Protein AF-A0A0M3KJ78-F1 (afdb_monomer_lite)

Radius of gyration: 20.02 Å; chains: 1; bounding box: 61×33×61 Å

pLDDT: mean 72.45, std 17.19, range [30.34, 92.31]

Sequence (155 aa):
MNVIGKLKSSSALNRLSFQSELEIIDSTSQGLSIDDAAHLLARFALLADVFIFASGINFGDLEQEKNMPSGGILRQTLRLVSTISVRNILACRMQRGDMHRADSYRDAKQLERAKNIALFVQGALEKKSETVMDPDRLLQEVDLQRLKGIVYRDM

Organism: Anisakis simplex (NCBI:txid6269)

Foldseek 3Di:
DDDDDDDPDDDPPPPPPPPPPPFDDPPDPPPQALLNVLVVLVVVLVVCCCVPQVPLDAVQVVCVVVVHPQCPVVVVNVVSLLVVLVLLLLLVCVVVCVLVPPPPDDDPSRVVRVVSSCSNNVVVNVPVCPPCPDSVDSADPVSVVSNCSRVVSHD

Structure (mmCIF, N/CA/C/O backbone):
data_AF-A0A0M3KJ78-F1
#
_entry.id   AF-A0A0M3KJ78-F1
#
loop_
_atom_site.group_PDB
_atom_site.id
_atom_site.type_symbol
_atom_site.label_atom_id
_atom_site.label_alt_id
_atom_site.label_comp_id
_atom_site.label_asym_id
_atom_site.label_entity_id
_atom_site.label_seq_id
_atom_site.pdbx_PDB_ins_code
_atom_site.Cartn_x
_atom_site.Cartn_y
_atom_site.Cartn_z
_atom_site.occupancy
_atom_site.B_iso_or_equiv
_atom_site.auth_seq_id
_atom_site.auth_comp_id
_atom_site.auth_asym_id
_atom_site.auth_atom_id
_atom_site.pdbx_PDB_model_num
ATOM 1 N N . MET A 1 1 ? -39.754 20.387 -36.558 1.00 32.78 1 MET A N 1
ATOM 2 C CA . MET A 1 1 ? -39.506 18.975 -36.925 1.00 32.78 1 MET A CA 1
ATOM 3 C C . MET A 1 1 ? -38.014 18.694 -36.805 1.00 32.78 1 MET A C 1
ATOM 5 O O . MET A 1 1 ? -37.255 19.440 -37.399 1.00 32.78 1 MET A O 1
ATOM 9 N N . ASN A 1 2 ? -37.666 17.659 -36.024 1.00 30.34 2 ASN A N 1
ATOM 10 C CA . ASN A 1 2 ? -36.373 16.955 -35.874 1.00 30.34 2 ASN A CA 1
ATOM 11 C C . ASN A 1 2 ? -35.114 17.778 -35.537 1.00 30.34 2 ASN A C 1
ATOM 13 O O . ASN A 1 2 ? -34.646 18.565 -36.343 1.00 30.34 2 ASN A O 1
ATOM 17 N N . VAL A 1 3 ? -34.578 17.724 -34.306 1.00 36.19 3 VAL A N 1
ATOM 18 C CA . VAL A 1 3 ? -33.882 16.599 -33.620 1.00 36.19 3 VAL A CA 1
ATOM 19 C C . VAL A 1 3 ? -32.596 16.205 -34.357 1.00 36.19 3 VAL A C 1
ATOM 21 O O . VAL A 1 3 ? -32.662 15.658 -35.449 1.00 36.19 3 VAL A O 1
ATOM 24 N N . ILE A 1 4 ? -31.442 16.491 -33.739 1.00 43.06 4 ILE A N 1
ATOM 25 C CA . ILE A 1 4 ? -30.344 15.564 -33.383 1.00 43.06 4 ILE A CA 1
ATOM 26 C C . ILE A 1 4 ? -29.194 16.426 -32.838 1.00 43.06 4 ILE A C 1
ATOM 28 O O . ILE A 1 4 ? -28.485 17.111 -33.574 1.00 43.06 4 ILE A O 1
ATOM 32 N N . GLY A 1 5 ? -29.004 16.378 -31.519 1.00 43.97 5 GLY A N 1
ATOM 33 C CA . GLY A 1 5 ? -27.738 16.744 -30.908 1.00 43.97 5 GLY A CA 1
ATOM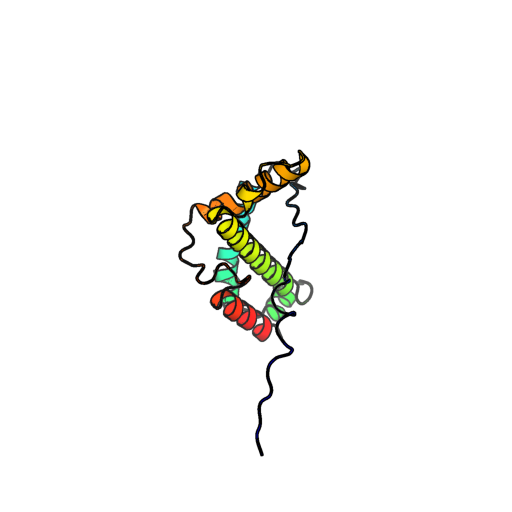 34 C C . GLY A 1 5 ? -26.693 15.678 -31.228 1.00 43.97 5 GLY A C 1
ATOM 35 O O . GLY A 1 5 ? -26.969 14.484 -31.125 1.00 43.97 5 GLY A O 1
ATOM 36 N N . LYS A 1 6 ? -25.483 16.101 -31.593 1.00 37.34 6 LYS A N 1
ATOM 37 C CA . LYS A 1 6 ? -24.299 15.240 -31.566 1.00 37.34 6 LYS A CA 1
ATOM 38 C C . LYS A 1 6 ? -23.069 16.040 -31.134 1.00 37.34 6 LYS A C 1
ATOM 40 O O . LYS A 1 6 ? -22.505 16.814 -31.892 1.00 37.34 6 LYS A O 1
ATOM 45 N N . LEU A 1 7 ? -22.674 15.770 -29.890 1.00 38.38 7 LEU A N 1
ATOM 46 C CA . LEU A 1 7 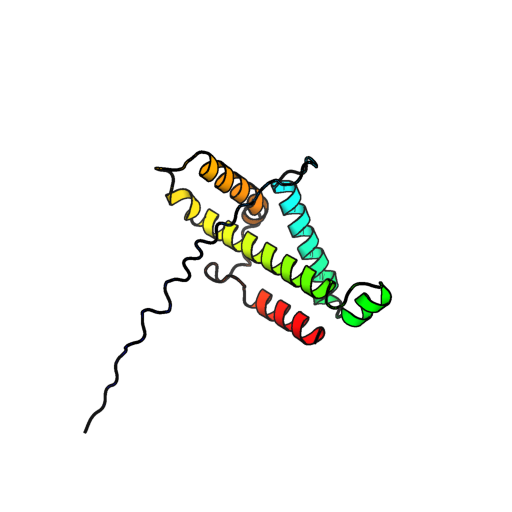? -21.297 15.469 -29.496 1.00 38.38 7 LEU A CA 1
ATOM 47 C C . LEU A 1 7 ? -20.252 16.574 -29.731 1.00 38.38 7 LEU A C 1
ATOM 49 O O . LEU A 1 7 ? -19.384 16.469 -30.590 1.00 38.38 7 LEU A O 1
ATOM 53 N N . LYS A 1 8 ? -20.234 17.556 -28.827 1.00 36.28 8 LYS A N 1
ATOM 54 C CA . LYS A 1 8 ? -18.988 18.206 -28.395 1.00 36.28 8 LYS A CA 1
ATOM 55 C C . LYS A 1 8 ? -18.688 17.787 -26.955 1.00 36.28 8 LYS A C 1
ATOM 57 O O . LYS A 1 8 ? -18.832 18.560 -26.022 1.00 36.28 8 LYS A O 1
ATOM 62 N N . SER A 1 9 ? -18.327 16.521 -26.768 1.00 40.78 9 SER A N 1
ATOM 63 C CA . SER A 1 9 ? -17.669 16.070 -25.539 1.00 40.78 9 SER A CA 1
ATOM 64 C C . SER A 1 9 ? -16.888 14.796 -25.835 1.00 40.78 9 SER A C 1
ATOM 66 O O . SER A 1 9 ? -17.396 13.692 -25.691 1.00 40.78 9 SER A O 1
ATOM 68 N N . SER A 1 10 ? -15.671 14.946 -26.358 1.00 40.44 10 SER A N 1
ATOM 69 C CA . SER A 1 10 ? -14.729 13.825 -26.467 1.00 40.44 10 SER A CA 1
ATOM 70 C C . SER A 1 10 ? -13.275 14.299 -26.494 1.00 40.44 10 SER A C 1
ATOM 72 O O . SER A 1 10 ? -12.461 13.809 -27.270 1.00 40.44 10 SER A O 1
ATOM 74 N N . SER A 1 11 ? -12.935 15.279 -25.654 1.00 36.78 11 SER A N 1
ATOM 75 C CA . SER A 1 11 ? -11.544 15.730 -25.488 1.00 36.78 11 SER A CA 1
ATOM 76 C C . SER A 1 11 ? -11.095 15.853 -24.029 1.00 36.78 11 SER A C 1
ATOM 78 O O . SER A 1 11 ? -9.965 16.264 -23.787 1.00 36.78 11 SER A O 1
ATOM 80 N N . ALA A 1 12 ? -11.934 15.467 -23.060 1.00 37.41 12 ALA A N 1
ATOM 81 C CA . ALA A 1 12 ? -11.620 15.587 -21.633 1.00 37.41 12 ALA A CA 1
ATOM 82 C C . ALA A 1 12 ? -11.183 14.272 -20.955 1.00 37.41 12 ALA A C 1
ATOM 84 O O . ALA A 1 12 ? -10.740 14.316 -19.815 1.00 37.41 12 ALA A O 1
ATOM 85 N N . LEU A 1 13 ? -11.267 13.112 -21.624 1.00 42.59 13 LEU A N 1
ATOM 86 C CA . LEU A 1 13 ? -11.053 11.811 -20.964 1.00 42.59 13 LEU A CA 1
ATOM 87 C C . LEU A 1 13 ? -9.740 11.088 -21.292 1.00 42.59 13 LEU A C 1
ATOM 89 O O . LEU A 1 13 ? -9.511 10.024 -20.734 1.00 42.59 13 LEU A O 1
ATOM 93 N N . ASN A 1 14 ? -8.849 11.640 -22.125 1.00 40.97 14 ASN A N 1
ATOM 94 C CA . ASN A 1 14 ? -7.627 10.917 -22.525 1.00 40.97 14 ASN A CA 1
ATOM 95 C C . ASN A 1 14 ? -6.304 11.617 -22.177 1.00 40.97 14 ASN A C 1
ATOM 97 O O . ASN A 1 14 ? -5.292 11.437 -22.846 1.00 40.97 14 ASN A O 1
ATOM 101 N N . ARG A 1 15 ? -6.302 12.445 -21.128 1.00 37.59 15 ARG A N 1
ATOM 102 C CA . ARG A 1 15 ? -5.077 13.052 -20.586 1.00 37.59 15 ARG A CA 1
ATOM 103 C C . ARG A 1 15 ? -5.022 13.003 -19.062 1.00 37.59 15 ARG A C 1
ATOM 105 O O . ARG A 1 15 ? -4.591 13.948 -18.418 1.00 37.59 15 ARG A O 1
ATOM 112 N N . LEU A 1 16 ? -5.305 11.838 -18.487 1.00 40.25 16 LEU A N 1
ATOM 113 C CA . LEU A 1 16 ? -4.587 11.430 -17.275 1.00 40.25 16 LEU A CA 1
ATOM 114 C C . LEU A 1 16 ? -3.185 10.946 -17.680 1.00 40.25 16 LEU A C 1
ATOM 116 O O . LEU A 1 16 ? -2.773 9.819 -17.431 1.00 40.25 16 LEU A O 1
ATOM 120 N N . SER A 1 17 ? -2.451 11.828 -18.359 1.00 39.84 17 SER A N 1
ATOM 121 C CA . SER A 1 17 ? -1.004 11.751 -18.450 1.00 39.84 17 SER A CA 1
ATOM 122 C C . SER A 1 17 ? -0.496 12.051 -17.046 1.00 39.84 17 SER A C 1
ATOM 124 O O . SER A 1 17 ? -0.150 13.188 -16.730 1.00 39.84 17 SER A O 1
ATOM 126 N N . PHE A 1 18 ? -0.492 11.034 -16.187 1.00 39.62 18 PHE A N 1
ATOM 127 C CA . PHE A 1 18 ? 0.295 11.030 -14.967 1.00 39.62 18 PHE A CA 1
ATOM 128 C C . PHE A 1 18 ? 1.779 11.011 -15.371 1.00 39.62 18 PHE A C 1
ATOM 130 O O . PHE A 1 18 ? 2.474 10.011 -15.213 1.00 39.62 18 PHE A O 1
ATOM 137 N N . GLN A 1 19 ? 2.280 12.137 -15.887 1.00 36.34 19 GLN A N 1
ATOM 138 C CA . GLN A 1 19 ? 3.682 12.539 -15.754 1.00 36.34 19 GLN A CA 1
ATOM 139 C C . GLN A 1 19 ? 3.917 12.943 -14.291 1.00 36.34 19 GLN A C 1
ATOM 141 O O . GLN A 1 19 ? 4.366 14.039 -13.977 1.00 36.34 19 GLN A O 1
ATOM 146 N N . SER A 1 20 ? 3.541 12.069 -13.363 1.00 44.81 20 SER A N 1
ATOM 147 C CA . SER A 1 20 ? 3.991 12.173 -11.990 1.00 44.81 20 SER A CA 1
ATOM 148 C C . SER A 1 20 ? 5.393 11.587 -12.003 1.00 44.81 20 SER A C 1
ATOM 150 O O . SER A 1 20 ? 5.551 10.387 -12.228 1.00 44.81 20 SER A O 1
ATOM 152 N N . GLU A 1 21 ? 6.410 12.434 -11.839 1.00 45.59 21 GLU A N 1
ATOM 153 C CA . GLU A 1 21 ? 7.779 12.005 -11.553 1.00 45.59 21 GLU A CA 1
ATOM 154 C C . GLU A 1 21 ? 7.802 11.284 -10.194 1.00 45.59 21 GLU A C 1
ATOM 156 O O . GLU A 1 21 ? 8.185 11.838 -9.169 1.00 45.59 21 GLU A O 1
ATOM 161 N N . LEU A 1 22 ? 7.313 10.046 -10.165 1.00 57.00 22 LEU A N 1
ATOM 162 C CA . LEU A 1 22 ? 7.432 9.154 -9.022 1.00 57.00 22 LEU A CA 1
ATOM 163 C C . LEU A 1 22 ? 8.879 8.664 -8.980 1.00 57.00 22 LEU A C 1
ATOM 165 O O . LEU A 1 22 ? 9.267 7.744 -9.699 1.00 57.00 22 LEU A O 1
ATOM 169 N N . GLU A 1 23 ? 9.690 9.334 -8.170 1.00 56.56 23 GLU A N 1
ATOM 170 C CA . GLU A 1 23 ? 11.070 8.952 -7.896 1.00 56.56 23 GLU A CA 1
ATOM 171 C C . GLU A 1 23 ? 11.112 8.109 -6.615 1.00 56.56 23 GLU A C 1
ATOM 173 O O . GLU A 1 23 ? 10.793 8.594 -5.530 1.00 56.56 23 GLU A O 1
ATOM 178 N N . ILE A 1 24 ? 11.482 6.831 -6.742 1.00 66.12 24 ILE A N 1
ATOM 179 C CA . ILE A 1 24 ? 11.776 5.971 -5.590 1.00 66.12 24 ILE A CA 1
ATOM 180 C C . ILE A 1 24 ? 13.254 6.172 -5.262 1.00 66.12 24 ILE A C 1
ATOM 182 O O . ILE A 1 24 ? 14.132 5.665 -5.966 1.00 66.12 24 ILE A O 1
ATOM 186 N N . ILE A 1 25 ? 13.511 6.973 -4.231 1.00 64.44 25 ILE A N 1
ATOM 187 C CA . ILE A 1 25 ? 14.851 7.256 -3.714 1.00 64.44 25 ILE A CA 1
ATOM 188 C C . ILE A 1 25 ? 15.094 6.327 -2.526 1.00 64.44 25 ILE A C 1
ATOM 190 O O . ILE A 1 25 ? 14.270 6.272 -1.611 1.00 64.44 25 ILE A O 1
ATOM 194 N N . ASP A 1 26 ? 16.229 5.627 -2.523 1.00 63.53 26 ASP A N 1
ATOM 195 C CA . ASP A 1 26 ? 16.758 4.998 -1.313 1.00 63.53 26 ASP A CA 1
ATOM 196 C C . ASP A 1 26 ? 17.288 6.100 -0.384 1.00 63.53 26 ASP A C 1
ATOM 198 O O . ASP A 1 26 ? 18.465 6.453 -0.375 1.00 63.53 26 ASP A O 1
ATOM 202 N N . SER A 1 27 ? 16.367 6.737 0.335 1.00 55.97 27 SER A N 1
ATOM 203 C CA . SER A 1 27 ? 16.683 7.763 1.333 1.00 55.97 27 SER A CA 1
ATOM 204 C C . SER A 1 27 ? 17.152 7.145 2.654 1.00 55.97 27 SER A C 1
ATOM 206 O O . SER A 1 27 ? 17.459 7.866 3.605 1.00 55.97 27 SER A O 1
ATOM 208 N N . THR A 1 28 ? 17.155 5.815 2.756 1.00 52.84 28 THR A N 1
ATOM 209 C CA . THR A 1 28 ? 17.511 5.107 3.974 1.00 52.84 28 THR A CA 1
ATOM 210 C C . THR A 1 28 ? 19.009 4.859 4.012 1.00 52.84 28 THR A C 1
ATOM 212 O O . THR A 1 28 ? 19.501 3.819 3.594 1.00 52.84 28 THR A O 1
ATOM 215 N N . SER A 1 29 ? 19.743 5.743 4.688 1.00 53.09 29 SER A N 1
ATOM 216 C CA . SER A 1 29 ? 21.110 5.479 5.173 1.00 53.09 29 SER A CA 1
ATOM 217 C C . SER A 1 29 ? 21.200 4.294 6.169 1.00 53.09 29 SER A C 1
ATOM 219 O O . SER A 1 29 ? 22.155 4.207 6.935 1.00 53.09 29 SER A O 1
ATOM 221 N N . GLN A 1 30 ? 20.195 3.407 6.213 1.00 54.75 30 GLN A N 1
ATOM 222 C CA . GLN A 1 30 ? 20.045 2.272 7.126 1.00 54.75 30 GLN A CA 1
ATOM 223 C C . GLN A 1 30 ? 20.331 0.902 6.481 1.00 54.75 30 GLN A C 1
ATOM 225 O O . GLN A 1 30 ? 20.190 -0.111 7.156 1.00 54.75 30 GLN A O 1
ATOM 230 N N . GLY A 1 31 ? 20.762 0.832 5.216 1.00 69.06 31 GLY A N 1
ATOM 231 C CA . GLY A 1 31 ? 21.207 -0.434 4.607 1.00 69.06 31 GLY A CA 1
ATOM 232 C C . GLY A 1 31 ? 20.096 -1.461 4.353 1.00 69.06 31 GLY A C 1
ATOM 233 O O . GLY A 1 31 ? 20.396 -2.628 4.112 1.00 69.06 31 GLY A O 1
ATOM 234 N N . LEU A 1 32 ? 18.827 -1.045 4.403 1.00 79.00 32 LEU A N 1
ATOM 235 C CA . LEU A 1 32 ? 17.691 -1.869 3.998 1.00 79.00 32 LEU A CA 1
ATOM 236 C C . LEU A 1 32 ? 17.486 -1.714 2.491 1.00 79.00 32 LEU A C 1
ATOM 238 O O . LEU A 1 32 ? 17.280 -0.601 2.013 1.00 79.00 32 LEU A O 1
ATOM 242 N N . SER A 1 33 ? 17.531 -2.816 1.746 1.00 86.50 33 SER A N 1
ATOM 243 C CA . SER A 1 33 ? 17.335 -2.754 0.299 1.00 86.50 33 SER A CA 1
ATOM 244 C C . SER A 1 33 ? 15.892 -2.369 -0.058 1.00 86.50 33 SER A C 1
ATOM 246 O O . SER A 1 33 ? 14.952 -2.613 0.705 1.00 86.50 33 SER A O 1
ATOM 248 N N . ILE A 1 34 ? 15.695 -1.794 -1.249 1.00 87.88 34 ILE A N 1
ATOM 249 C CA . ILE A 1 34 ? 14.357 -1.447 -1.762 1.00 87.88 34 ILE A CA 1
ATOM 250 C C . ILE A 1 34 ? 13.447 -2.684 -1.824 1.00 87.88 34 ILE A C 1
ATOM 252 O O . ILE A 1 34 ? 12.255 -2.579 -1.530 1.00 87.88 34 ILE A O 1
ATOM 256 N N . ASP A 1 35 ? 13.998 -3.847 -2.176 1.00 86.38 35 ASP A N 1
ATOM 257 C CA . ASP A 1 35 ? 13.241 -5.099 -2.242 1.00 86.38 35 ASP A CA 1
ATOM 258 C C . ASP A 1 35 ? 12.801 -5.568 -0.844 1.00 86.38 35 ASP A C 1
ATOM 260 O O . ASP A 1 35 ? 11.622 -5.866 -0.632 1.00 86.38 35 ASP A O 1
ATOM 264 N N . ASP A 1 36 ? 13.694 -5.527 0.151 1.00 88.56 36 ASP A N 1
ATOM 265 C CA . ASP A 1 36 ? 13.348 -5.870 1.537 1.00 88.56 36 ASP A CA 1
ATOM 266 C C . ASP A 1 36 ? 12.291 -4.913 2.106 1.00 88.56 36 ASP A C 1
ATOM 268 O O . ASP A 1 36 ? 11.318 -5.336 2.740 1.00 88.56 36 ASP A O 1
ATOM 272 N N . ALA A 1 37 ? 12.439 -3.612 1.840 1.00 89.44 37 ALA A N 1
ATOM 273 C CA . ALA A 1 37 ? 11.465 -2.602 2.233 1.00 89.44 37 ALA A CA 1
ATOM 274 C C . ALA A 1 37 ? 10.094 -2.860 1.584 1.00 89.44 37 ALA A C 1
ATOM 276 O O . ALA A 1 37 ? 9.060 -2.786 2.256 1.00 89.44 37 ALA A O 1
ATOM 277 N N . ALA A 1 38 ? 10.068 -3.222 0.298 1.00 89.75 38 ALA A N 1
ATOM 278 C CA . ALA A 1 38 ? 8.844 -3.572 -0.415 1.00 89.75 38 ALA A CA 1
ATOM 279 C C . ALA A 1 38 ? 8.181 -4.841 0.150 1.00 89.75 38 ALA A C 1
ATOM 281 O O . ALA A 1 38 ? 6.951 -4.903 0.263 1.00 89.75 38 ALA A O 1
ATOM 282 N N . HIS A 1 39 ? 8.974 -5.835 0.556 1.00 88.75 39 HIS A N 1
ATOM 283 C CA . HIS A 1 39 ? 8.488 -7.035 1.236 1.00 88.75 39 HIS A CA 1
ATOM 284 C C . HIS A 1 39 ? 7.875 -6.723 2.605 1.00 88.75 39 HIS A C 1
ATOM 286 O O . HIS A 1 39 ? 6.775 -7.197 2.913 1.00 88.75 39 HIS A O 1
ATOM 292 N N . LEU A 1 40 ? 8.540 -5.902 3.420 1.00 89.75 40 LEU A N 1
ATOM 293 C CA . LEU A 1 40 ? 8.016 -5.464 4.716 1.00 89.75 40 LEU A CA 1
ATOM 294 C C . LEU A 1 40 ? 6.722 -4.664 4.559 1.00 89.75 40 LEU A C 1
ATOM 296 O O . LEU A 1 40 ? 5.761 -4.919 5.285 1.00 89.75 40 LEU A O 1
ATOM 300 N N . LEU A 1 41 ? 6.658 -3.767 3.574 1.00 90.94 41 LEU A N 1
ATOM 301 C CA . LEU A 1 41 ? 5.455 -2.999 3.262 1.00 90.94 41 LEU A CA 1
ATOM 302 C C . LEU A 1 41 ? 4.274 -3.917 2.913 1.00 90.94 41 LEU A C 1
ATOM 304 O O . LEU A 1 41 ? 3.173 -3.732 3.429 1.00 90.94 41 LEU A O 1
ATOM 308 N N . ALA A 1 42 ? 4.499 -4.938 2.081 1.00 88.31 42 ALA A N 1
ATOM 309 C CA . ALA A 1 42 ? 3.463 -5.903 1.720 1.00 88.31 42 ALA A CA 1
ATOM 310 C C . ALA A 1 42 ? 2.980 -6.719 2.931 1.00 88.31 42 ALA A C 1
ATOM 312 O O . ALA A 1 42 ? 1.782 -6.956 3.083 1.00 88.31 42 ALA A O 1
ATOM 313 N N . ARG A 1 43 ? 3.893 -7.123 3.823 1.00 89.00 43 ARG A N 1
ATOM 314 C CA . ARG A 1 43 ? 3.531 -7.791 5.085 1.00 89.00 43 ARG A CA 1
ATOM 315 C C . ARG A 1 43 ? 2.724 -6.870 5.995 1.00 89.00 43 ARG A C 1
ATOM 317 O O . ARG A 1 43 ? 1.736 -7.311 6.573 1.00 89.00 43 ARG A O 1
ATOM 324 N N . PHE A 1 44 ? 3.114 -5.603 6.095 1.00 89.25 44 PHE A N 1
ATOM 325 C CA . PHE A 1 44 ? 2.396 -4.610 6.887 1.00 89.25 44 PHE A CA 1
ATOM 326 C C . PHE A 1 44 ? 0.983 -4.367 6.346 1.00 89.25 44 PHE A C 1
ATOM 328 O O . PHE A 1 44 ? 0.044 -4.292 7.130 1.00 89.25 44 PHE A O 1
ATOM 335 N N . ALA A 1 45 ? 0.805 -4.339 5.023 1.00 86.94 45 ALA A N 1
ATOM 336 C CA . ALA A 1 45 ? -0.512 -4.257 4.394 1.00 86.94 45 ALA A CA 1
ATOM 337 C C . ALA A 1 45 ? -1.421 -5.439 4.754 1.00 86.94 45 ALA A C 1
ATOM 339 O O . ALA A 1 45 ? -2.584 -5.228 5.073 1.00 86.94 45 ALA A O 1
ATOM 340 N N . LEU A 1 46 ? -0.891 -6.666 4.790 1.00 84.81 46 LEU A N 1
ATOM 341 C CA . LEU A 1 46 ? -1.660 -7.841 5.219 1.00 84.81 46 LEU A CA 1
ATOM 342 C C . LEU A 1 46 ? -2.040 -7.784 6.705 1.00 84.81 46 LEU A C 1
ATOM 344 O O . LEU A 1 46 ? -3.152 -8.153 7.076 1.00 84.81 46 LEU A O 1
ATOM 348 N N . LEU A 1 47 ? -1.130 -7.314 7.562 1.00 84.12 47 LEU A N 1
ATOM 349 C CA . LEU A 1 47 ? -1.435 -7.107 8.977 1.00 84.12 47 LEU A CA 1
ATOM 350 C C . LEU A 1 47 ? -2.508 -6.033 9.145 1.00 84.12 47 LEU A C 1
ATOM 352 O O . LEU A 1 47 ? -3.463 -6.254 9.879 1.00 84.12 47 LEU A O 1
ATOM 356 N N . ALA A 1 48 ? -2.394 -4.912 8.433 1.00 83.00 48 ALA A N 1
ATOM 357 C CA . ALA A 1 48 ? -3.408 -3.867 8.418 1.00 83.00 48 ALA A CA 1
ATOM 358 C C . ALA A 1 48 ? -4.757 -4.402 7.912 1.00 83.00 48 ALA A C 1
ATOM 360 O O . ALA A 1 48 ? -5.774 -4.126 8.535 1.00 83.00 48 ALA A O 1
ATOM 361 N N . ASP A 1 49 ? -4.777 -5.236 6.868 1.00 79.56 49 ASP A N 1
ATOM 362 C CA . ASP A 1 49 ? -5.988 -5.914 6.385 1.00 79.56 49 ASP A CA 1
ATOM 363 C C . ASP A 1 49 ? -6.715 -6.663 7.520 1.00 79.56 49 ASP A C 1
ATOM 365 O O . ASP A 1 49 ? -7.912 -6.466 7.740 1.00 79.56 49 ASP A O 1
ATOM 369 N N . VAL A 1 50 ? -5.989 -7.451 8.316 1.00 77.19 50 VAL A N 1
ATOM 370 C CA . VAL A 1 50 ? -6.563 -8.181 9.460 1.00 77.19 50 VAL A CA 1
ATOM 371 C C . VAL A 1 50 ? -6.942 -7.238 10.610 1.00 77.19 50 VAL A C 1
ATOM 373 O O . VAL A 1 50 ? -8.037 -7.328 11.163 1.00 77.19 50 VAL A O 1
ATOM 376 N N . PHE A 1 51 ? -6.057 -6.313 10.975 1.00 71.00 51 PHE A N 1
ATOM 377 C CA . PHE A 1 51 ? -6.222 -5.463 12.155 1.00 71.00 51 PHE A CA 1
ATOM 378 C C . PHE A 1 51 ? -7.205 -4.314 11.977 1.00 71.00 51 PHE A C 1
ATOM 380 O O . PHE A 1 51 ? -7.723 -3.831 12.976 1.00 71.00 51 PHE A O 1
ATOM 387 N N . ILE A 1 52 ? -7.453 -3.854 10.756 1.00 73.69 52 ILE A N 1
ATOM 388 C CA . ILE A 1 52 ? -8.275 -2.670 10.483 1.00 73.69 52 ILE A CA 1
ATOM 389 C C . ILE A 1 52 ? -9.595 -3.072 9.833 1.00 73.69 52 ILE A C 1
ATOM 391 O O . ILE A 1 52 ? -10.675 -2.639 10.251 1.00 73.69 52 ILE A O 1
ATOM 395 N N . PHE A 1 53 ? -9.526 -3.915 8.805 1.00 64.88 53 PHE A N 1
ATOM 396 C CA . PHE A 1 53 ? -10.701 -4.220 7.999 1.00 64.88 53 PHE A CA 1
ATOM 397 C C . PHE A 1 53 ? -11.530 -5.352 8.600 1.00 64.88 53 PHE A C 1
ATOM 399 O O . PHE A 1 53 ? -12.756 -5.271 8.547 1.00 64.88 53 PHE A O 1
ATOM 406 N N . ALA A 1 54 ? -10.893 -6.350 9.225 1.00 65.19 54 ALA A N 1
ATOM 407 C CA . ALA A 1 5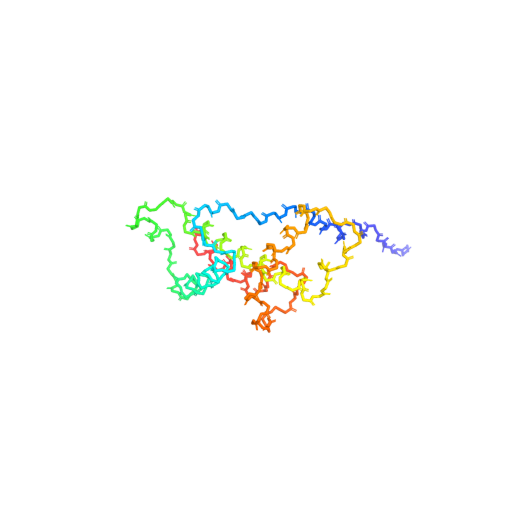4 ? -11.607 -7.464 9.853 1.00 65.19 54 ALA A CA 1
ATOM 408 C C . ALA A 1 54 ? -12.017 -7.200 11.314 1.00 65.19 54 ALA A C 1
ATOM 410 O O . ALA A 1 54 ? -13.049 -7.699 11.750 1.00 65.19 54 ALA A O 1
ATOM 411 N N . SER A 1 55 ? -11.246 -6.414 12.071 1.00 71.81 55 SER A N 1
ATOM 412 C CA . SER A 1 55 ? -11.462 -6.226 13.517 1.00 71.81 55 SER A CA 1
ATOM 413 C C . SER A 1 55 ? -12.652 -5.327 13.880 1.00 71.81 55 SER A C 1
ATOM 415 O O . SER A 1 55 ? -13.152 -5.402 14.997 1.00 71.81 55 SER A O 1
ATOM 417 N N . GLY A 1 56 ? -13.098 -4.454 12.969 1.00 70.81 56 GLY A N 1
ATOM 418 C CA . GLY A 1 56 ? -14.204 -3.534 13.252 1.00 70.81 56 GLY A CA 1
ATOM 419 C C . GLY A 1 56 ? -13.861 -2.360 14.179 1.00 70.81 56 GLY A C 1
ATOM 420 O O . GLY A 1 56 ? -14.763 -1.600 14.514 1.00 70.81 56 GLY A O 1
ATOM 421 N N . ILE A 1 57 ? -12.600 -2.195 14.594 1.00 76.88 57 ILE A N 1
ATOM 422 C CA . ILE A 1 57 ? -12.206 -1.211 15.617 1.00 76.88 57 ILE A CA 1
ATOM 423 C C . ILE A 1 57 ? -12.447 0.224 15.117 1.00 76.88 57 ILE A C 1
ATOM 425 O O . ILE A 1 57 ? -12.108 0.553 13.976 1.00 76.88 57 ILE A O 1
ATOM 429 N N . ASN A 1 58 ? -13.028 1.069 15.974 1.00 84.00 58 ASN A N 1
ATOM 430 C CA . ASN A 1 58 ? -13.141 2.509 15.750 1.00 84.00 58 ASN A CA 1
ATOM 431 C C . ASN A 1 58 ? -11.774 3.160 16.014 1.00 84.00 58 ASN A C 1
ATOM 433 O O . ASN A 1 58 ? -11.208 2.985 17.097 1.00 84.00 58 ASN A O 1
ATOM 437 N N . PHE A 1 59 ? -11.213 3.876 15.035 1.00 87.62 59 PHE A N 1
ATOM 438 C CA . PHE A 1 59 ? -9.896 4.475 15.234 1.00 87.62 59 PHE A CA 1
ATOM 439 C C . PHE A 1 59 ? -9.933 5.619 16.233 1.00 87.62 59 PHE A C 1
ATOM 441 O O . PHE A 1 59 ? -8.973 5.747 16.979 1.00 87.62 59 PHE A O 1
ATOM 448 N N . GLY A 1 60 ? -11.017 6.392 16.303 1.00 87.25 60 GLY A N 1
ATOM 449 C CA . GLY A 1 60 ? -11.158 7.477 17.270 1.00 87.25 60 GLY A CA 1
ATOM 450 C C . GLY A 1 60 ? -10.985 6.996 18.712 1.00 87.25 60 GLY A C 1
ATOM 451 O O . GLY A 1 60 ? -10.227 7.600 19.472 1.00 87.25 60 GLY A O 1
ATOM 452 N N . ASP A 1 61 ? -11.603 5.867 19.068 1.00 87.25 61 ASP A N 1
ATOM 453 C CA . ASP A 1 61 ? -11.472 5.272 20.405 1.00 87.25 61 ASP A CA 1
ATOM 454 C C . ASP A 1 61 ? -10.034 4.795 20.667 1.00 87.25 61 ASP A C 1
ATOM 456 O O . ASP A 1 61 ? -9.445 5.081 21.712 1.00 87.25 61 ASP A O 1
ATOM 460 N N . LEU A 1 62 ? -9.431 4.112 19.688 1.00 87.62 62 LEU A N 1
ATOM 461 C CA . LEU A 1 62 ? -8.060 3.607 19.790 1.00 87.62 62 LEU A CA 1
ATOM 462 C C . LEU A 1 62 ? -7.025 4.741 19.857 1.00 87.62 62 LEU A C 1
ATOM 464 O O . LEU A 1 62 ? -6.022 4.646 20.569 1.00 87.62 62 LEU A O 1
ATOM 468 N N . GLU A 1 63 ? -7.255 5.818 19.112 1.00 91.88 63 GLU A N 1
ATOM 469 C CA . GLU A 1 63 ? -6.416 7.009 19.106 1.00 91.88 63 GLU A CA 1
ATOM 470 C C . GLU A 1 63 ? -6.461 7.706 20.460 1.00 91.88 63 GLU A C 1
ATOM 472 O O . GLU A 1 63 ? -5.406 8.040 21.000 1.00 91.88 63 GLU A O 1
ATOM 477 N N . GLN A 1 64 ? -7.648 7.845 21.054 1.00 91.12 64 GLN A N 1
ATOM 478 C CA . GLN A 1 64 ? -7.794 8.400 22.397 1.00 91.12 64 GLN A CA 1
ATOM 479 C C . GLN A 1 64 ? -7.102 7.525 23.449 1.00 91.12 64 GLN A C 1
ATOM 481 O O . GLN A 1 64 ? -6.319 8.043 24.245 1.00 91.12 64 GLN A O 1
ATOM 486 N N . GLU A 1 65 ? -7.305 6.202 23.423 1.00 91.25 65 GLU A N 1
ATOM 487 C CA . GLU A 1 65 ? -6.693 5.277 24.389 1.00 91.25 65 GLU A CA 1
ATOM 488 C C . GLU A 1 65 ? -5.156 5.335 24.356 1.00 91.25 65 GLU A C 1
ATOM 490 O O . GLU A 1 65 ? -4.485 5.246 25.388 1.00 91.25 65 GLU A O 1
ATOM 495 N N . LYS A 1 66 ? -4.578 5.486 23.160 1.00 91.12 66 LYS A N 1
ATOM 496 C CA . LYS A 1 66 ? -3.123 5.512 22.958 1.00 91.12 66 LYS A CA 1
ATOM 497 C C . LYS A 1 66 ? -2.530 6.916 22.885 1.00 91.12 66 LYS A C 1
ATOM 499 O O . LYS A 1 66 ? -1.339 7.031 22.606 1.00 91.12 66 LYS A O 1
ATOM 504 N N . ASN A 1 67 ? -3.309 7.963 23.166 1.00 91.94 67 ASN A N 1
ATOM 505 C CA . ASN A 1 67 ? -2.890 9.364 23.031 1.00 91.94 67 ASN A CA 1
ATOM 506 C C . ASN A 1 67 ? -2.292 9.680 21.646 1.00 91.94 67 ASN A C 1
ATOM 508 O O . ASN A 1 67 ? -1.328 10.438 21.518 1.00 91.94 67 ASN A O 1
ATOM 512 N N . MET A 1 68 ? -2.842 9.073 20.596 1.00 92.31 68 MET A N 1
ATOM 513 C CA . MET A 1 68 ? -2.481 9.389 19.221 1.00 92.31 68 MET A CA 1
ATOM 514 C C . MET A 1 68 ? -3.257 10.617 18.729 1.00 92.31 68 MET A C 1
ATOM 516 O O . MET A 1 68 ? -4.397 10.847 19.134 1.00 92.31 68 MET A O 1
ATOM 520 N N . PRO A 1 69 ? -2.661 11.424 17.836 1.00 91.31 69 PRO A N 1
ATOM 521 C CA . PRO A 1 69 ? -3.358 12.550 17.237 1.00 91.31 69 PRO A CA 1
ATOM 522 C C . PRO A 1 69 ? -4.527 12.064 16.378 1.00 91.31 69 PRO A C 1
ATOM 524 O O . PRO A 1 69 ? -4.369 11.125 15.598 1.00 91.31 69 PRO A O 1
ATOM 527 N N . SER A 1 70 ? -5.655 12.771 16.464 1.00 90.50 70 SER A N 1
ATOM 528 C CA . SER A 1 70 ? -6.883 12.431 15.739 1.00 90.50 70 SER A CA 1
ATOM 529 C C . SER A 1 70 ? -6.651 12.243 14.230 1.00 90.50 70 SER A C 1
ATOM 531 O O . SER A 1 70 ? -5.948 13.030 13.568 1.00 90.50 70 SER A O 1
ATOM 533 N N . GLY A 1 71 ? -7.205 11.157 13.692 1.00 88.88 71 GLY A N 1
ATOM 534 C CA . GLY A 1 71 ? -7.067 10.700 12.312 1.00 88.88 71 GLY A CA 1
ATOM 535 C C . GLY A 1 71 ? -5.654 10.234 11.950 1.00 88.88 71 GLY A C 1
ATOM 536 O O . GLY A 1 71 ? -5.323 10.128 10.766 1.00 88.88 71 GLY A O 1
ATOM 537 N N . GLY A 1 72 ? -4.768 10.031 12.926 1.00 90.69 72 GLY A N 1
ATOM 538 C CA . GLY A 1 72 ? -3.410 9.537 12.718 1.00 90.69 72 GLY A CA 1
ATOM 539 C C . GLY A 1 72 ? -3.400 8.142 12.101 1.00 90.69 72 GLY A C 1
ATOM 540 O O . GLY A 1 72 ? -2.699 7.917 11.108 1.00 90.69 72 GLY A O 1
ATOM 541 N N . ILE A 1 73 ? -4.231 7.244 12.629 1.00 89.38 73 ILE A N 1
ATOM 542 C CA . ILE A 1 73 ? -4.391 5.880 12.121 1.00 89.38 73 ILE A CA 1
ATOM 543 C C . ILE A 1 73 ? -5.045 5.917 10.741 1.00 89.38 73 ILE A C 1
ATOM 545 O O . ILE A 1 73 ? -4.538 5.279 9.813 1.00 89.38 73 ILE A O 1
ATOM 549 N N . LEU A 1 74 ? -6.107 6.714 10.560 1.00 87.44 74 LEU A N 1
ATOM 550 C CA . LEU A 1 74 ? -6.776 6.866 9.265 1.00 87.44 74 LEU A CA 1
ATOM 551 C C . LEU A 1 74 ? -5.794 7.326 8.185 1.00 87.44 74 LEU A C 1
ATOM 553 O O . LEU A 1 74 ? -5.668 6.687 7.140 1.00 87.44 74 LEU A O 1
ATOM 557 N N . ARG A 1 75 ? -5.040 8.403 8.443 1.00 91.25 75 ARG A N 1
ATOM 558 C CA . ARG A 1 75 ? -4.049 8.930 7.492 1.00 91.25 75 ARG A CA 1
ATOM 559 C C . ARG A 1 75 ? -2.982 7.895 7.154 1.00 91.25 75 ARG A C 1
ATOM 561 O O . ARG A 1 75 ? -2.606 7.782 5.987 1.00 91.25 75 ARG A O 1
ATOM 568 N N . GLN A 1 76 ? -2.491 7.143 8.139 1.00 90.56 76 GLN A N 1
ATOM 569 C CA . GLN A 1 76 ? -1.489 6.108 7.891 1.00 90.56 76 GLN A CA 1
ATOM 570 C C . GLN A 1 76 ? -2.056 4.946 7.068 1.00 90.56 76 GLN A C 1
ATOM 572 O O . GLN A 1 76 ? -1.387 4.449 6.163 1.00 90.56 76 GLN A O 1
ATOM 577 N N . THR A 1 77 ? -3.306 4.570 7.323 1.00 88.62 77 THR A N 1
ATOM 578 C CA . THR A 1 77 ? -4.014 3.528 6.573 1.00 88.62 77 THR A CA 1
ATOM 579 C C . THR A 1 77 ? -4.237 3.943 5.124 1.00 88.62 77 THR A C 1
ATOM 581 O O . THR A 1 77 ? -3.910 3.191 4.209 1.00 88.62 77 THR A O 1
ATOM 584 N N . LEU A 1 78 ? -4.705 5.173 4.889 1.00 87.44 78 LEU A N 1
ATOM 585 C CA . LEU A 1 78 ? -4.880 5.716 3.540 1.00 87.44 78 LEU A CA 1
ATOM 586 C C . LEU A 1 78 ? -3.559 5.763 2.764 1.00 87.44 78 LEU A C 1
ATOM 588 O O . LEU A 1 78 ? -3.528 5.408 1.584 1.00 87.44 78 LEU A O 1
ATOM 592 N N . ARG A 1 79 ? -2.461 6.158 3.423 1.00 90.44 79 ARG A N 1
ATOM 593 C CA . ARG A 1 79 ? -1.117 6.124 2.826 1.00 90.44 79 ARG A CA 1
ATOM 594 C C . ARG A 1 79 ? -0.722 4.706 2.443 1.00 90.44 79 ARG A C 1
ATOM 596 O O . ARG A 1 79 ? -0.337 4.493 1.301 1.00 90.44 79 ARG A O 1
ATOM 603 N N . LEU A 1 80 ? -0.876 3.749 3.356 1.00 89.44 80 LEU A N 1
ATOM 604 C CA . LEU A 1 80 ? -0.535 2.351 3.113 1.00 89.44 80 LEU A CA 1
ATOM 605 C C . LEU A 1 80 ? -1.299 1.772 1.917 1.00 89.44 80 LEU A C 1
ATOM 607 O O . LEU A 1 80 ? -0.667 1.239 1.007 1.00 89.44 80 LEU A O 1
ATOM 611 N N . VAL A 1 81 ? -2.630 1.920 1.886 1.00 85.19 81 VAL A N 1
ATOM 612 C CA . VAL A 1 81 ? -3.453 1.438 0.763 1.00 85.19 81 VAL A CA 1
ATOM 613 C C . VAL A 1 81 ? -2.996 2.089 -0.538 1.00 85.19 81 VAL A C 1
ATOM 615 O O . VAL A 1 81 ? -2.712 1.385 -1.501 1.00 85.19 81 VAL A O 1
ATOM 618 N N . SER A 1 82 ? -2.814 3.412 -0.545 1.00 86.81 82 SER A N 1
ATOM 619 C CA . SER A 1 82 ? -2.358 4.138 -1.738 1.00 86.81 82 SER A CA 1
ATOM 620 C C . SER A 1 82 ? -1.001 3.634 -2.241 1.00 86.81 82 SER A C 1
ATOM 622 O O . SER A 1 82 ? -0.827 3.436 -3.442 1.00 86.81 82 SER A O 1
ATOM 624 N N . THR A 1 83 ? -0.040 3.383 -1.346 1.00 89.69 83 THR A N 1
ATOM 625 C CA . THR A 1 83 ? 1.286 2.871 -1.719 1.00 89.69 83 THR A CA 1
ATOM 626 C C . THR A 1 83 ? 1.210 1.462 -2.310 1.00 89.69 83 THR A C 1
ATOM 628 O O . THR A 1 83 ? 1.860 1.192 -3.321 1.00 89.69 83 THR A O 1
ATOM 631 N N . ILE A 1 84 ? 0.399 0.570 -1.732 1.00 86.69 84 ILE A N 1
ATOM 632 C CA . ILE A 1 84 ? 0.195 -0.788 -2.260 1.00 86.69 84 ILE A CA 1
ATOM 633 C C . ILE A 1 84 ? -0.488 -0.755 -3.629 1.00 86.69 84 ILE A C 1
ATOM 635 O O . ILE A 1 84 ? -0.049 -1.447 -4.546 1.00 86.69 84 ILE A O 1
ATOM 639 N N . SER A 1 85 ? -1.506 0.085 -3.804 1.00 84.19 85 SER A N 1
ATOM 640 C CA . SER A 1 85 ? -2.183 0.258 -5.089 1.00 84.19 85 SER A CA 1
ATOM 641 C C . SER A 1 85 ? -1.221 0.743 -6.176 1.00 84.19 85 SER A C 1
ATOM 643 O O . SER A 1 85 ? -1.160 0.152 -7.254 1.00 84.19 85 SER A O 1
ATOM 645 N N . VAL A 1 86 ? -0.383 1.744 -5.876 1.00 86.12 86 VAL A N 1
ATOM 646 C CA . VAL A 1 86 ? 0.667 2.215 -6.796 1.00 86.12 86 VAL A CA 1
ATOM 647 C C . VAL A 1 86 ? 1.658 1.098 -7.131 1.00 86.12 86 VAL A C 1
ATOM 649 O O . VAL A 1 86 ? 1.967 0.897 -8.306 1.00 86.12 86 VAL A O 1
ATOM 652 N N . ARG A 1 87 ? 2.120 0.331 -6.134 1.00 87.75 87 ARG A N 1
ATOM 653 C CA . ARG A 1 87 ? 3.016 -0.818 -6.346 1.00 87.75 87 ARG A CA 1
ATOM 654 C C . ARG A 1 87 ? 2.406 -1.840 -7.308 1.00 87.75 87 ARG A C 1
ATOM 656 O O . ARG A 1 87 ? 3.082 -2.269 -8.239 1.00 87.75 87 ARG A O 1
ATOM 663 N N . ASN A 1 88 ? 1.133 -2.187 -7.119 1.00 85.00 88 ASN A N 1
ATOM 664 C CA . ASN A 1 88 ? 0.432 -3.163 -7.955 1.00 85.00 88 ASN A CA 1
ATOM 665 C C . ASN A 1 88 ? 0.296 -2.687 -9.410 1.00 85.00 88 ASN A C 1
ATOM 667 O O . ASN A 1 88 ? 0.502 -3.468 -10.337 1.00 85.00 88 ASN A O 1
ATOM 671 N N . ILE A 1 89 ? 0.021 -1.402 -9.636 1.00 81.69 89 ILE A N 1
ATOM 672 C CA . ILE A 1 89 ? -0.070 -0.838 -10.993 1.00 81.69 89 ILE A CA 1
ATOM 673 C C . ILE A 1 89 ? 1.292 -0.809 -11.665 1.00 81.69 89 ILE A C 1
ATOM 675 O O . ILE A 1 89 ? 1.404 -1.168 -12.835 1.00 81.69 89 ILE A O 1
ATOM 679 N N . LEU A 1 90 ? 2.334 -0.386 -10.945 1.00 83.62 90 LEU A N 1
ATOM 680 C CA . LEU A 1 90 ? 3.695 -0.392 -11.475 1.00 83.62 90 LEU A CA 1
ATOM 681 C C . LEU A 1 90 ? 4.112 -1.817 -11.868 1.00 83.62 90 LEU A C 1
ATOM 683 O O . LEU A 1 90 ? 4.657 -1.998 -12.955 1.00 83.62 90 LEU A O 1
ATOM 687 N N . ALA A 1 91 ? 3.765 -2.826 -11.059 1.00 84.62 91 ALA A N 1
ATOM 688 C CA . ALA A 1 91 ? 3.959 -4.235 -11.401 1.00 84.62 91 ALA A CA 1
ATOM 689 C C . ALA A 1 91 ? 3.213 -4.613 -12.697 1.00 84.62 91 ALA A C 1
ATOM 691 O O . ALA A 1 91 ? 3.823 -5.128 -13.633 1.00 84.62 91 ALA A O 1
ATOM 692 N N . CYS A 1 92 ? 1.923 -4.274 -12.813 1.00 80.44 92 CYS A N 1
ATOM 693 C CA . CYS A 1 92 ? 1.124 -4.552 -14.014 1.00 80.44 92 CYS A CA 1
ATOM 694 C C . CYS A 1 92 ? 1.701 -3.885 -15.274 1.00 80.44 92 CYS A C 1
ATOM 696 O O . CYS A 1 92 ? 1.801 -4.512 -16.329 1.00 80.44 92 CYS A O 1
ATOM 698 N N . ARG A 1 93 ? 2.123 -2.619 -15.175 1.00 78.56 93 ARG A N 1
ATOM 699 C CA . ARG A 1 93 ? 2.744 -1.872 -16.284 1.00 78.56 93 ARG A CA 1
ATOM 700 C C . ARG A 1 93 ? 4.091 -2.465 -16.685 1.00 78.56 93 ARG A C 1
ATOM 702 O O . ARG A 1 93 ? 4.409 -2.511 -17.873 1.00 78.56 93 ARG A O 1
ATOM 709 N N . MET A 1 94 ? 4.873 -2.940 -15.715 1.00 80.19 94 MET A N 1
ATOM 710 C CA . MET A 1 94 ? 6.146 -3.603 -15.990 1.00 80.19 94 MET A CA 1
ATOM 711 C C . MET A 1 94 ? 5.929 -4.953 -16.683 1.00 80.19 94 MET A C 1
ATOM 713 O O . MET A 1 94 ? 6.604 -5.240 -17.668 1.00 80.19 94 MET A O 1
ATOM 717 N N . GLN A 1 95 ? 4.920 -5.724 -16.266 1.00 78.19 95 GLN A N 1
ATOM 718 C CA . GLN A 1 95 ? 4.545 -6.988 -16.910 1.00 78.19 95 GLN A CA 1
ATOM 719 C C . GLN A 1 95 ? 4.033 -6.803 -18.349 1.00 78.19 95 GLN A C 1
ATOM 721 O O . GLN A 1 95 ? 4.280 -7.648 -19.206 1.00 78.19 95 GLN A O 1
ATOM 726 N N . ARG A 1 96 ? 3.356 -5.684 -18.639 1.00 74.06 96 ARG A N 1
ATOM 727 C CA . ARG A 1 96 ? 2.899 -5.309 -19.991 1.00 74.06 96 ARG A CA 1
ATOM 728 C C . ARG A 1 96 ? 4.024 -4.826 -20.915 1.00 74.06 96 ARG A C 1
ATOM 730 O O . ARG A 1 96 ? 3.788 -4.624 -22.103 1.00 74.06 96 ARG A O 1
ATOM 737 N N . GLY A 1 97 ? 5.236 -4.628 -20.393 1.00 69.62 97 GLY A N 1
ATOM 738 C CA . GLY A 1 97 ? 6.367 -4.096 -21.156 1.00 69.62 97 GLY A CA 1
ATOM 739 C C . GLY A 1 97 ? 6.284 -2.590 -21.435 1.00 69.62 97 GLY A C 1
ATOM 740 O O . GLY A 1 97 ? 7.139 -2.056 -22.143 1.00 69.62 97 GLY A O 1
ATOM 741 N N . ASP A 1 98 ? 5.316 -1.876 -20.846 1.00 65.56 98 ASP A N 1
ATOM 742 C CA . ASP A 1 98 ? 5.146 -0.426 -21.030 1.00 65.56 98 ASP A CA 1
ATOM 743 C C . ASP A 1 98 ? 6.352 0.369 -20.507 1.00 65.56 98 ASP A C 1
ATOM 745 O O . ASP A 1 98 ? 6.645 1.459 -20.994 1.00 65.56 98 ASP A O 1
ATOM 749 N N . MET A 1 99 ? 7.080 -0.187 -19.534 1.00 63.03 99 MET A N 1
ATOM 750 C CA . MET A 1 99 ? 8.298 0.411 -18.972 1.00 63.03 99 MET A CA 1
ATOM 751 C C . MET A 1 99 ? 9.575 0.095 -19.772 1.00 63.03 99 MET A C 1
ATOM 753 O O . MET A 1 99 ? 10.564 0.806 -19.612 1.00 63.03 99 MET A O 1
ATOM 757 N N . HIS A 1 100 ? 9.558 -0.922 -20.645 1.00 57.16 100 HIS A N 1
ATOM 758 C CA . HIS A 1 100 ? 10.704 -1.321 -21.483 1.00 57.16 100 HIS A CA 1
ATOM 759 C C . HIS A 1 100 ? 10.729 -0.631 -22.854 1.00 57.16 100 HIS A C 1
ATOM 761 O O . HIS A 1 100 ? 11.746 -0.604 -23.538 1.00 57.16 100 HIS A O 1
ATOM 767 N N . ARG A 1 101 ? 9.619 -0.018 -23.276 1.00 52.06 101 ARG A N 1
ATOM 768 C CA . ARG A 1 101 ? 9.482 0.604 -24.605 1.00 52.06 101 ARG A CA 1
ATOM 769 C C . ARG A 1 101 ? 10.267 1.911 -24.815 1.00 52.06 101 ARG A C 1
ATOM 771 O O . ARG A 1 101 ? 10.135 2.519 -25.873 1.00 52.06 101 ARG A O 1
ATOM 778 N N . ALA A 1 102 ? 11.077 2.341 -23.846 1.00 54.38 102 ALA A N 1
ATOM 779 C CA . ALA A 1 102 ? 11.813 3.610 -23.866 1.00 54.38 102 ALA A CA 1
ATOM 780 C C . ALA A 1 102 ? 13.350 3.447 -23.912 1.00 54.38 102 ALA A C 1
ATOM 782 O O . ALA A 1 102 ? 14.069 4.385 -23.578 1.00 54.38 102 ALA A O 1
ATOM 783 N N . ASP A 1 103 ? 13.868 2.281 -24.309 1.00 55.50 103 ASP A N 1
ATOM 784 C CA . ASP A 1 103 ? 15.294 1.933 -24.164 1.00 55.50 103 ASP A CA 1
ATOM 785 C C . ASP A 1 103 ? 16.269 2.649 -25.125 1.00 55.50 103 ASP A C 1
ATOM 787 O O . ASP A 1 103 ? 17.479 2.503 -24.976 1.00 55.50 103 ASP A O 1
ATOM 791 N N . SER A 1 104 ? 15.811 3.478 -26.073 1.00 57.78 104 SER A N 1
ATOM 792 C CA . SER A 1 104 ? 16.734 4.105 -27.041 1.00 57.78 104 SER A CA 1
ATOM 793 C C . SER A 1 104 ? 17.402 5.416 -26.591 1.00 57.78 104 SER A C 1
ATOM 795 O O . SER A 1 104 ? 18.390 5.789 -27.211 1.00 57.78 104 SER A O 1
ATOM 797 N N . TYR A 1 105 ? 16.937 6.105 -25.534 1.00 55.28 105 TYR A N 1
ATOM 798 C CA . TYR A 1 105 ? 17.526 7.388 -25.080 1.00 55.28 105 TYR A CA 1
ATOM 799 C C . TYR A 1 105 ? 17.298 7.667 -23.580 1.00 55.28 105 TYR A C 1
ATOM 801 O O . TYR A 1 105 ? 16.598 8.616 -23.222 1.00 55.28 105 TYR A O 1
ATOM 809 N N . ARG A 1 106 ? 17.860 6.851 -22.678 1.00 66.94 106 ARG A N 1
ATOM 810 C CA . ARG A 1 106 ? 17.741 7.082 -21.224 1.00 66.94 106 ARG A CA 1
ATOM 811 C C . ARG A 1 106 ? 19.055 7.564 -20.625 1.00 66.94 106 ARG A C 1
ATOM 813 O O . ARG A 1 106 ? 20.074 6.895 -20.742 1.00 66.94 106 ARG A O 1
ATOM 820 N N . ASP A 1 107 ? 19.006 8.716 -19.965 1.00 78.31 107 ASP A N 1
ATOM 821 C CA . ASP A 1 107 ? 20.104 9.224 -19.136 1.00 78.31 107 ASP A CA 1
ATOM 822 C C . ASP A 1 107 ? 20.323 8.319 -17.901 1.00 78.31 107 ASP A C 1
ATOM 824 O O . ASP A 1 107 ? 19.398 7.627 -17.460 1.00 78.31 107 ASP A O 1
ATOM 828 N N . ALA A 1 108 ? 21.521 8.334 -17.308 1.00 80.81 108 ALA A N 1
ATOM 829 C CA . ALA A 1 108 ? 21.910 7.474 -16.184 1.00 80.81 108 ALA A CA 1
ATOM 830 C C . ALA A 1 108 ? 20.928 7.573 -15.002 1.00 80.81 108 ALA A C 1
ATOM 832 O O . ALA A 1 108 ? 20.553 6.564 -14.403 1.00 80.81 108 ALA A O 1
ATOM 833 N N . LYS A 1 109 ? 20.416 8.781 -14.729 1.00 79.75 109 LYS A N 1
ATOM 834 C CA . LYS A 1 109 ? 19.395 9.010 -13.696 1.00 79.75 109 LYS A CA 1
ATOM 835 C C . LYS A 1 109 ? 18.080 8.289 -14.003 1.00 79.75 109 LYS A C 1
ATOM 837 O O . LYS A 1 109 ? 17.416 7.779 -13.104 1.00 79.75 109 LYS A O 1
ATOM 842 N N . GLN A 1 110 ? 17.678 8.236 -15.272 1.00 78.50 110 GLN A N 1
ATOM 843 C CA . GLN A 1 110 ? 16.451 7.552 -15.671 1.00 78.50 110 GLN A CA 1
ATOM 844 C C . GLN A 1 110 ? 16.593 6.034 -15.573 1.00 78.50 110 GLN A C 1
ATOM 846 O O . GLN A 1 110 ? 15.612 5.374 -15.230 1.00 78.50 110 GLN A O 1
ATOM 851 N N . LEU A 1 111 ? 17.775 5.486 -15.866 1.00 79.88 111 LEU A N 1
ATOM 852 C CA . LEU A 1 111 ? 18.051 4.058 -15.716 1.00 79.88 111 LEU A CA 1
ATOM 853 C C . LEU A 1 111 ? 17.987 3.633 -14.242 1.00 79.88 111 LEU A C 1
ATOM 855 O O . LEU A 1 111 ? 17.294 2.667 -13.924 1.00 79.88 111 LEU A O 1
ATOM 859 N N . GLU A 1 112 ? 18.604 4.406 -13.344 1.00 82.62 112 GLU A N 1
ATOM 860 C CA . GLU A 1 112 ? 18.563 4.128 -11.902 1.00 82.62 112 GLU A CA 1
ATOM 861 C C . GLU A 1 112 ? 17.129 4.183 -11.354 1.00 82.62 112 GLU A C 1
ATOM 863 O O . GLU A 1 112 ? 16.695 3.291 -10.627 1.00 82.62 112 GLU A O 1
ATOM 868 N N . ARG A 1 113 ? 16.325 5.160 -11.800 1.00 80.56 113 ARG A N 1
ATOM 869 C CA . ARG A 1 113 ? 14.891 5.225 -11.466 1.00 80.56 113 ARG A CA 1
ATOM 870 C C . ARG A 1 113 ? 14.134 3.961 -11.894 1.00 80.56 113 ARG A C 1
ATOM 872 O O . ARG A 1 113 ? 13.346 3.437 -11.111 1.00 80.56 113 ARG A O 1
ATOM 879 N N . ALA A 1 114 ? 14.361 3.452 -13.11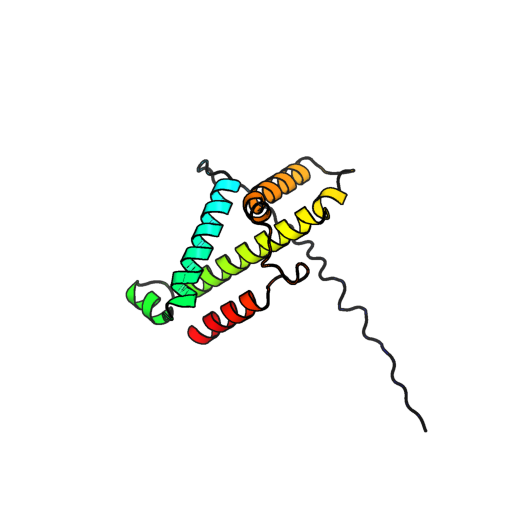0 1.00 81.50 114 ALA A N 1
ATOM 880 C CA . ALA A 1 114 ? 13.718 2.207 -13.555 1.00 81.50 114 ALA A CA 1
ATOM 881 C C . ALA A 1 114 ? 14.148 1.001 -12.723 1.00 81.50 114 ALA A C 1
ATOM 883 O O . ALA A 1 114 ? 13.307 0.173 -12.387 1.00 81.50 114 ALA A O 1
ATOM 884 N N . LYS A 1 115 ? 15.433 0.916 -12.375 1.00 84.88 115 LYS A N 1
ATOM 885 C CA . LYS A 1 115 ? 15.964 -0.153 -11.533 1.00 84.88 115 LYS A CA 1
ATOM 886 C C . LYS A 1 115 ? 15.318 -0.147 -10.144 1.00 84.88 115 LYS A C 1
ATOM 888 O O . LYS A 1 115 ? 14.867 -1.191 -9.685 1.00 84.88 115 LYS A O 1
ATOM 893 N N . ASN A 1 116 ? 15.184 1.022 -9.519 1.00 87.88 116 ASN A N 1
ATOM 894 C CA . ASN A 1 116 ? 14.524 1.155 -8.217 1.00 87.88 116 ASN A CA 1
ATOM 895 C C . ASN A 1 116 ? 13.041 0.775 -8.278 1.00 87.88 116 ASN A C 1
ATOM 897 O O . ASN A 1 116 ? 12.545 0.084 -7.391 1.00 87.88 116 ASN A O 1
ATOM 901 N N . ILE A 1 117 ? 12.338 1.174 -9.344 1.00 86.75 117 ILE A N 1
ATOM 902 C CA . ILE A 1 117 ? 10.952 0.748 -9.579 1.00 86.75 117 ILE A CA 1
ATOM 903 C C . ILE A 1 117 ? 10.879 -0.772 -9.736 1.00 86.75 117 ILE A C 1
ATOM 905 O O . ILE A 1 117 ? 10.005 -1.389 -9.133 1.00 86.75 117 ILE A O 1
ATOM 909 N N . ALA A 1 118 ? 11.800 -1.375 -10.492 1.00 86.75 118 ALA A N 1
ATOM 910 C CA . ALA A 1 118 ? 11.830 -2.817 -10.702 1.00 86.75 118 ALA A CA 1
ATOM 911 C C . ALA A 1 118 ? 12.025 -3.587 -9.387 1.00 86.75 118 ALA A C 1
ATOM 913 O O . ALA A 1 118 ? 11.256 -4.506 -9.114 1.00 86.75 118 ALA A O 1
ATOM 914 N N . LEU A 1 119 ? 12.973 -3.157 -8.546 1.00 89.06 119 LEU A N 1
ATOM 915 C CA . LEU A 1 119 ? 13.190 -3.719 -7.206 1.00 89.06 119 LEU A CA 1
ATOM 916 C C . LEU A 1 119 ? 11.950 -3.555 -6.317 1.00 89.06 119 LEU A C 1
ATOM 918 O O . LEU A 1 119 ? 11.527 -4.490 -5.648 1.00 89.06 119 LEU A O 1
ATOM 922 N N . PHE A 1 120 ? 11.304 -2.389 -6.351 1.00 90.00 120 PHE A N 1
ATOM 923 C CA . PHE A 1 120 ? 10.116 -2.129 -5.538 1.00 90.00 120 PHE A CA 1
ATOM 924 C C . PHE A 1 120 ? 8.930 -3.045 -5.889 1.00 90.00 120 PHE A C 1
ATOM 926 O O . PHE A 1 120 ? 8.157 -3.447 -5.012 1.00 90.00 120 PHE A O 1
ATOM 933 N N . VAL A 1 121 ? 8.759 -3.390 -7.168 1.00 89.06 121 VAL A N 1
ATOM 934 C CA . VAL A 1 121 ? 7.624 -4.205 -7.635 1.00 89.06 121 VAL A CA 1
ATOM 935 C C . VAL A 1 121 ? 7.942 -5.694 -7.775 1.00 89.06 121 VAL A C 1
ATOM 937 O O . VAL A 1 121 ? 7.016 -6.469 -8.002 1.00 89.06 121 VAL A O 1
ATOM 940 N N . GLN A 1 122 ? 9.201 -6.112 -7.618 1.00 85.94 122 GLN A N 1
ATOM 941 C CA . GLN A 1 122 ? 9.658 -7.484 -7.865 1.00 85.94 122 GLN A CA 1
ATOM 942 C C . GLN A 1 122 ? 8.797 -8.536 -7.149 1.00 85.94 122 GLN A C 1
ATOM 944 O O . GLN A 1 122 ? 8.153 -9.356 -7.804 1.00 85.94 122 GLN A O 1
ATOM 949 N N . GLY A 1 123 ? 8.658 -8.447 -5.823 1.00 81.06 123 GLY A N 1
ATOM 950 C CA . GLY A 1 123 ? 7.818 -9.386 -5.065 1.00 81.06 123 GLY A CA 1
ATOM 951 C C . GLY A 1 123 ? 6.310 -9.325 -5.384 1.00 81.06 123 GLY A C 1
ATOM 952 O O . GLY A 1 123 ? 5.564 -10.232 -5.013 1.00 81.06 123 GLY A O 1
ATOM 953 N N . ALA A 1 124 ? 5.823 -8.272 -6.057 1.00 81.06 124 ALA A N 1
ATOM 954 C CA . ALA A 1 124 ? 4.445 -8.206 -6.560 1.00 81.06 124 ALA A CA 1
ATOM 955 C C . ALA A 1 124 ? 4.280 -8.906 -7.922 1.00 81.06 124 ALA A C 1
ATOM 957 O O . ALA A 1 124 ? 3.177 -9.333 -8.244 1.00 81.06 124 ALA A O 1
ATOM 958 N N . LEU A 1 125 ? 5.356 -9.050 -8.704 1.00 75.38 125 LEU A N 1
ATOM 959 C CA . LEU A 1 125 ? 5.350 -9.793 -9.968 1.00 75.38 125 LEU A CA 1
ATOM 960 C C . LEU A 1 125 ? 5.389 -11.311 -9.762 1.00 75.38 125 LEU A C 1
ATOM 962 O O . LEU A 1 125 ? 4.755 -12.048 -10.515 1.00 75.38 125 LEU A O 1
ATOM 966 N N . GLU A 1 126 ? 6.129 -11.775 -8.753 1.00 70.50 126 GLU A N 1
ATOM 967 C CA . GLU A 1 126 ? 6.273 -13.204 -8.429 1.00 70.50 126 GLU A CA 1
ATOM 968 C C . GLU A 1 126 ? 4.946 -13.823 -7.976 1.00 70.50 126 GLU A C 1
ATOM 970 O O . GLU A 1 126 ? 4.595 -14.945 -8.348 1.00 70.50 126 GLU A O 1
ATOM 975 N N . LYS A 1 127 ? 4.151 -13.052 -7.231 1.00 63.03 127 LYS A N 1
ATOM 976 C CA . LYS A 1 127 ? 2.750 -13.364 -6.960 1.00 63.03 127 LYS A CA 1
ATOM 977 C C . LYS A 1 127 ? 1.933 -12.942 -8.169 1.00 63.03 127 LYS A C 1
ATOM 979 O O . LYS A 1 127 ? 1.380 -11.847 -8.170 1.00 63.03 127 LYS A O 1
ATOM 984 N N . LYS A 1 128 ? 1.890 -13.798 -9.198 1.00 54.16 128 LYS A N 1
ATOM 985 C CA . LYS A 1 128 ? 1.033 -13.652 -10.387 1.00 54.16 128 LYS A CA 1
ATOM 986 C C . LYS A 1 128 ? -0.288 -13.018 -9.945 1.00 54.16 128 LYS A C 1
ATOM 988 O O . LYS A 1 128 ? -1.015 -13.618 -9.157 1.00 54.16 128 LYS A O 1
ATOM 993 N N . SER A 1 129 ? -0.502 -11.759 -10.324 1.00 53.66 129 SER A N 1
ATOM 994 C CA . SER A 1 129 ? -1.543 -10.913 -9.741 1.00 53.66 129 SER A CA 1
ATOM 995 C C . SER A 1 129 ? -2.912 -11.353 -10.260 1.00 53.66 129 SER A C 1
ATOM 997 O O . SER A 1 129 ? -3.514 -10.709 -11.107 1.00 53.66 129 SER A O 1
ATOM 999 N N . GLU A 1 130 ? -3.397 -12.500 -9.787 1.00 50.75 130 GLU A N 1
ATOM 1000 C CA . GLU A 1 130 ? -4.733 -13.022 -10.094 1.00 50.75 130 GLU A CA 1
ATOM 1001 C C . GLU A 1 130 ? -5.837 -12.122 -9.510 1.00 50.75 130 GLU A C 1
ATOM 1003 O O . GLU A 1 130 ? -7.011 -12.282 -9.825 1.00 50.75 130 GLU A O 1
ATOM 1008 N N . THR A 1 131 ? -5.465 -11.145 -8.679 1.00 53.03 131 THR A N 1
ATOM 1009 C CA . THR A 1 131 ? -6.361 -10.212 -7.993 1.00 53.03 131 THR A CA 1
ATOM 1010 C C . THR A 1 131 ? -6.581 -8.882 -8.714 1.00 53.03 131 THR A C 1
ATOM 1012 O O . THR A 1 131 ? -7.529 -8.177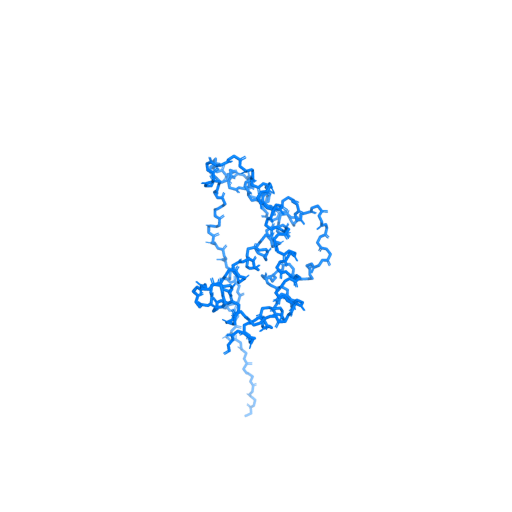 -8.369 1.00 53.03 131 THR A O 1
ATOM 1015 N N . VAL A 1 132 ? -5.752 -8.506 -9.696 1.00 60.12 132 VAL A N 1
ATOM 1016 C CA . VAL A 1 132 ? -5.954 -7.255 -10.449 1.00 60.12 132 VAL A CA 1
ATOM 1017 C C . VAL A 1 132 ? -6.860 -7.538 -11.643 1.00 60.12 132 VAL A C 1
ATOM 1019 O O . VAL A 1 132 ? -6.420 -8.014 -12.686 1.00 60.12 132 VAL A O 1
ATOM 1022 N N . MET A 1 133 ? -8.147 -7.243 -11.470 1.00 61.66 133 MET A N 1
ATOM 1023 C CA . MET A 1 133 ? -9.165 -7.420 -12.504 1.00 61.66 133 MET A CA 1
ATOM 1024 C C . MET A 1 133 ? -9.098 -6.344 -13.590 1.00 61.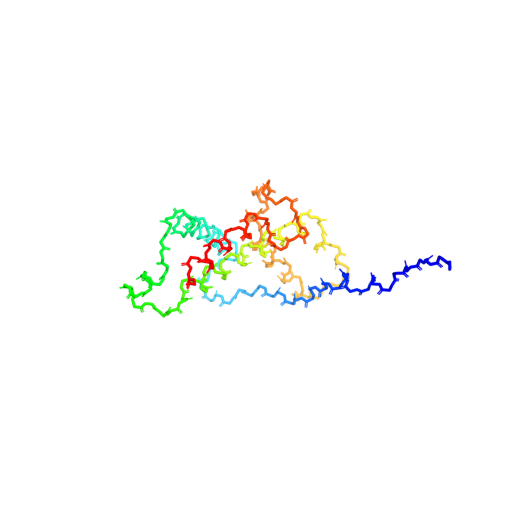66 133 MET A C 1
ATOM 1026 O O . MET A 1 133 ? -9.303 -6.647 -14.763 1.00 61.66 133 MET A O 1
ATOM 1030 N N . ASP A 1 134 ? -8.817 -5.097 -13.205 1.00 67.12 134 ASP A N 1
ATOM 1031 C CA . ASP A 1 134 ? -8.684 -3.969 -14.130 1.00 67.12 134 ASP A CA 1
ATOM 1032 C C . ASP A 1 134 ? -7.364 -3.216 -13.877 1.00 67.12 134 ASP A C 1
ATOM 1034 O O . ASP A 1 134 ? -7.307 -2.338 -13.012 1.00 67.12 134 ASP A O 1
ATOM 1038 N N . PRO A 1 135 ? -6.282 -3.558 -14.594 1.00 63.78 135 PRO A N 1
ATOM 1039 C CA . PRO A 1 135 ? -4.966 -2.928 -14.445 1.00 63.78 135 PRO A CA 1
ATOM 1040 C C . PRO A 1 135 ? -4.897 -1.472 -14.937 1.00 63.78 135 PRO A C 1
ATOM 1042 O O . PRO A 1 135 ? -3.882 -0.815 -14.703 1.00 63.78 135 PRO A O 1
ATOM 1045 N N . ASP A 1 136 ? -5.940 -0.954 -15.598 1.00 67.88 136 ASP A N 1
ATOM 1046 C CA . ASP A 1 136 ? -6.007 0.455 -16.008 1.00 67.88 136 ASP A CA 1
ATOM 1047 C C . ASP A 1 136 ? -6.597 1.346 -14.897 1.00 67.88 136 ASP A C 1
ATOM 1049 O O . ASP A 1 136 ? -6.540 2.577 -14.972 1.00 67.88 136 ASP A O 1
ATOM 1053 N N . ARG A 1 137 ? -7.127 0.741 -13.823 1.00 69.75 137 ARG A N 1
ATOM 1054 C CA . ARG A 1 137 ? -7.645 1.449 -12.647 1.00 69.75 137 ARG A CA 1
ATOM 1055 C C . ARG A 1 137 ? -6.635 1.478 -11.510 1.00 69.75 137 ARG A C 1
ATOM 1057 O O . ARG A 1 137 ? -6.036 0.467 -11.160 1.00 69.75 137 ARG A O 1
ATOM 1064 N N . LEU A 1 138 ? -6.526 2.646 -10.865 1.00 65.69 138 LEU A N 1
ATOM 1065 C CA . LEU A 1 138 ? -5.653 2.833 -9.701 1.00 65.69 138 LEU A CA 1
ATOM 1066 C C . LEU A 1 138 ? -6.082 1.980 -8.497 1.00 65.69 138 LEU A C 1
ATOM 1068 O O . LEU A 1 138 ? -5.247 1.487 -7.752 1.00 65.69 138 LEU A O 1
ATOM 1072 N N . LEU A 1 139 ? -7.390 1.821 -8.307 1.00 73.31 139 LEU A N 1
ATOM 1073 C CA . LEU A 1 139 ? -7.986 1.061 -7.214 1.00 73.31 139 LEU A CA 1
ATOM 1074 C C . LEU A 1 139 ? -8.956 0.041 -7.797 1.00 73.31 139 LEU A C 1
ATOM 1076 O O . LEU A 1 139 ? -9.778 0.392 -8.649 1.00 73.31 139 LEU A O 1
ATOM 1080 N N . GLN A 1 140 ? -8.880 -1.202 -7.323 1.00 75.25 140 GLN A N 1
ATOM 1081 C CA . GLN A 1 140 ? -9.894 -2.201 -7.633 1.00 75.25 140 GLN A CA 1
ATOM 1082 C C . GLN A 1 140 ? -11.179 -1.892 -6.856 1.00 75.25 140 GLN A C 1
ATOM 1084 O O . GLN A 1 140 ? -11.191 -1.141 -5.878 1.00 75.25 140 GLN A O 1
ATOM 1089 N N . GLU A 1 141 ? -12.291 -2.490 -7.275 1.00 78.25 141 GLU A N 1
ATOM 1090 C CA . GLU A 1 141 ? -13.571 -2.321 -6.581 1.00 78.25 141 GLU A CA 1
ATOM 1091 C C . GLU A 1 141 ? -13.494 -2.768 -5.114 1.00 78.25 141 GLU A C 1
ATOM 1093 O O . GLU A 1 141 ? -14.029 -2.098 -4.231 1.00 78.25 141 GLU A O 1
ATOM 1098 N N . VAL A 1 142 ? -12.741 -3.837 -4.845 1.00 74.25 142 VAL A N 1
ATOM 1099 C CA . VAL A 1 142 ? -12.464 -4.320 -3.487 1.00 74.25 142 VAL A CA 1
ATOM 1100 C C . VAL A 1 142 ? -11.721 -3.264 -2.662 1.00 74.25 142 VAL A C 1
ATOM 1102 O O . VAL A 1 142 ? -12.093 -3.019 -1.515 1.00 74.25 142 VAL A O 1
ATOM 1105 N N . ASP A 1 143 ? -10.727 -2.585 -3.243 1.00 77.06 143 ASP A N 1
ATOM 1106 C CA . ASP A 1 143 ? -9.982 -1.515 -2.568 1.00 77.06 143 ASP A CA 1
ATOM 1107 C C . ASP A 1 143 ? -10.892 -0.316 -2.265 1.00 77.06 143 ASP A C 1
ATOM 1109 O O . ASP A 1 143 ? -10.837 0.264 -1.182 1.00 77.06 143 ASP A O 1
ATOM 1113 N N . LEU A 1 144 ? -11.787 0.034 -3.194 1.00 80.69 144 LEU A N 1
ATOM 1114 C CA . LEU A 1 144 ? -12.771 1.104 -3.012 1.00 80.69 144 LEU A CA 1
ATOM 1115 C C . LEU A 1 144 ? -13.782 0.781 -1.909 1.00 80.69 144 LEU A C 1
ATOM 1117 O O . LEU A 1 144 ? -14.108 1.655 -1.106 1.00 80.69 144 LEU A O 1
ATOM 1121 N N . GLN A 1 145 ? -14.286 -0.452 -1.860 1.00 80.19 145 GLN A N 1
ATOM 1122 C CA . GLN A 1 145 ? -15.198 -0.899 -0.804 1.00 80.19 145 GLN A CA 1
ATOM 1123 C C . GLN A 1 145 ? -14.521 -0.849 0.566 1.00 80.19 145 GLN A C 1
ATOM 1125 O O . GLN A 1 145 ? -15.092 -0.326 1.522 1.00 80.19 145 GLN A O 1
ATOM 1130 N N . ARG A 1 146 ? -13.274 -1.320 0.636 1.00 76.94 146 ARG A N 1
ATOM 1131 C CA . ARG A 1 146 ? -12.410 -1.246 1.815 1.00 76.94 146 ARG A CA 1
ATOM 1132 C C . ARG A 1 146 ? -12.206 0.196 2.287 1.00 76.94 146 ARG A C 1
ATOM 1134 O O . ARG A 1 146 ? -12.466 0.500 3.449 1.00 76.94 146 ARG A O 1
ATOM 1141 N N . LEU A 1 147 ? -11.808 1.094 1.387 1.00 79.94 147 LEU A N 1
ATOM 1142 C CA . LEU A 1 147 ? -11.598 2.512 1.692 1.00 79.94 147 LEU A CA 1
ATOM 1143 C C . LEU A 1 147 ? -12.879 3.197 2.168 1.00 79.94 147 LEU A C 1
ATOM 1145 O O . LEU A 1 147 ? -12.848 3.908 3.168 1.00 79.94 147 LEU A O 1
ATOM 1149 N N . LYS A 1 148 ? -14.010 2.952 1.496 1.00 81.56 148 LYS A N 1
ATOM 1150 C CA . LYS A 1 148 ? -15.317 3.449 1.944 1.00 81.56 148 LYS A CA 1
ATOM 1151 C C . LYS A 1 148 ? -15.630 2.955 3.352 1.00 81.56 148 LYS A C 1
ATOM 1153 O O . LYS A 1 148 ? -15.984 3.761 4.202 1.00 81.56 148 LYS A O 1
ATOM 1158 N N . GLY A 1 149 ? -15.458 1.659 3.607 1.00 79.75 149 GLY A N 1
ATOM 1159 C CA . GLY A 1 149 ? -15.709 1.060 4.916 1.00 79.75 149 GLY A CA 1
ATOM 1160 C C . GLY A 1 149 ? -14.893 1.701 6.038 1.00 79.75 149 GLY A C 1
ATOM 1161 O O . GLY A 1 149 ? -15.434 1.919 7.115 1.00 79.75 149 GLY A O 1
ATOM 1162 N N . ILE A 1 150 ? -13.628 2.049 5.783 1.00 76.88 150 ILE A N 1
ATOM 1163 C CA . ILE A 1 150 ? -12.808 2.773 6.760 1.00 76.88 150 ILE A CA 1
ATOM 1164 C C . ILE A 1 150 ? -13.307 4.206 6.947 1.00 76.88 150 ILE A C 1
ATOM 1166 O O . ILE A 1 150 ? -13.569 4.615 8.071 1.00 76.88 150 ILE A O 1
ATOM 1170 N N . VAL A 1 151 ? -13.419 4.973 5.859 1.00 79.81 151 VAL A N 1
ATOM 1171 C CA . VAL A 1 151 ? -13.721 6.411 5.937 1.00 79.81 151 VAL A CA 1
ATOM 1172 C C . VAL A 1 151 ? -15.078 6.651 6.592 1.00 79.81 151 VAL A C 1
ATOM 1174 O O . VAL A 1 151 ? -15.199 7.551 7.409 1.00 79.81 151 VAL A O 1
ATOM 1177 N N . TYR A 1 152 ? -16.085 5.832 6.282 1.00 81.19 152 TYR A N 1
ATOM 1178 C CA . TYR A 1 152 ? -17.405 5.950 6.907 1.00 81.19 152 TYR A CA 1
ATOM 1179 C C . TYR A 1 152 ? -17.452 5.467 8.355 1.00 81.19 152 TYR A C 1
ATOM 1181 O O . TYR A 1 152 ? -18.357 5.863 9.074 1.00 81.19 152 TYR A O 1
ATOM 1189 N N . ARG A 1 153 ? -16.538 4.585 8.774 1.00 76.56 153 ARG A N 1
ATOM 1190 C CA . ARG A 1 153 ? -16.459 4.137 10.170 1.00 76.56 153 ARG A CA 1
ATOM 1191 C C . ARG A 1 153 ? -15.768 5.172 11.059 1.00 76.56 153 ARG A C 1
ATOM 1193 O O . ARG A 1 153 ? -16.029 5.196 12.253 1.00 76.56 153 ARG A O 1
ATOM 1200 N N . ASP A 1 154 ? -14.870 5.960 10.475 1.00 73.31 154 ASP A N 1
ATOM 1201 C CA . ASP A 1 154 ? -14.060 6.952 11.185 1.00 73.31 154 ASP A CA 1
ATOM 1202 C C . ASP A 1 154 ? -14.656 8.375 11.178 1.00 73.31 154 ASP A C 1
ATOM 1204 O O . ASP A 1 154 ? -14.189 9.230 11.925 1.00 73.31 154 ASP A O 1
ATOM 1208 N N . MET A 1 155 ? -15.668 8.644 10.338 1.00 66.25 155 MET A N 1
ATOM 1209 C CA . MET A 1 155 ? -16.488 9.870 10.395 1.00 66.25 155 MET A CA 1
ATOM 1210 C C . MET A 1 155 ? -17.602 9.755 11.431 1.00 66.25 155 MET A C 1
ATOM 1212 O O . MET A 1 155 ? -17.868 10.784 12.091 1.00 66.25 155 MET A O 1
#

Secondary structure (DSSP, 8-state):
----------SSSS--------------TT---HHHHHHHHHHHHHHHIIIIIIT---HHHHHHHTTPPTTHHHHHHHHHHHHHHHHHHHHHHHHTTTTTTTTTS--HHHHHHHHHHHHHHHHHHHS--TT-S-TTSSS-HHHHHHHHHHHHHH-